Protein AF-A0A1K2I375-F1 (afdb_monomer_lite)

Sequence (147 aa):
MVALANGRCRFHGGKTPKGADWHKPVFSDGKTPGGQDKLNRKLYDLERARQKRAQRLATMTPAERAAYRKWHEARQPSQAARISYRERKRQAQEAKAALAHAAGRDSADPELLRLDEKIRRLEEQAAALMAKRADTAATIEELGIFG

Radius of gyration: 35.84 Å; chains: 1; bounding box: 53×56×92 Å

pLDDT: mean 82.41, std 11.78, range [49.84, 96.69]

Foldseek 3Di:
DDQDPVQADPVPRDRQDDDPCHPPDDAFDCPDVCRVVRRVVSVVVVVVVVVVVVVVCVPDDPVRNVVVVVVVVVPQDDPVSVVVVVVVVVVVVVVVVVVVVVVVVCVPDPVNVVVVVVVVVVVVVVVVVVVVVVVVVVVCVVVPVPD

Secondary structure (DSSP, 8-state):
-PBPTTSBBTTT-SB---GGGTTPPPPPPTTSTTHHHHHHHHHHHHHHHHHHHHHHHHH--HHHHHHHHHHHHHS---HHHHHHHHHHHHHHHHHHHHHHHHHHHHTT-HHHHHHHHHHHHHHHHHHHHHHHHHHHHHHHHHTTTT-

Structure (mmCIF, N/CA/C/O backbone):
data_AF-A0A1K2I375-F1
#
_entry.id   AF-A0A1K2I375-F1
#
loop_
_atom_site.group_PDB
_atom_site.id
_atom_site.type_symbol
_atom_site.label_atom_id
_atom_site.label_alt_id
_atom_site.label_comp_id
_atom_site.label_asym_id
_atom_site.label_entity_id
_atom_site.label_seq_id
_atom_site.pdbx_PDB_ins_code
_atom_site.Cartn_x
_atom_site.Cartn_y
_atom_site.Cartn_z
_atom_site.occupancy
_atom_site.B_iso_or_equiv
_atom_site.auth_seq_id
_atom_site.auth_comp_id
_atom_site.auth_asym_id
_atom_site.auth_atom_id
_atom_site.pdbx_PDB_model_num
ATOM 1 N N . MET A 1 1 ? 4.028 -16.080 -22.117 1.00 53.34 1 MET A N 1
ATOM 2 C CA . MET A 1 1 ? 5.272 -15.687 -22.816 1.00 53.34 1 MET A CA 1
ATOM 3 C C . MET A 1 1 ? 6.417 -16.451 -22.176 1.00 53.34 1 MET A C 1
ATOM 5 O O . MET A 1 1 ? 6.706 -16.206 -21.014 1.00 53.34 1 MET A O 1
ATOM 9 N N . VAL A 1 2 ? 6.981 -17.425 -22.887 1.00 56.81 2 VAL A N 1
ATOM 10 C CA . VAL A 1 2 ? 8.014 -18.330 -22.358 1.00 56.81 2 VAL A CA 1
ATOM 11 C C . VAL A 1 2 ? 9.389 -17.736 -22.678 1.00 56.81 2 VAL A C 1
ATOM 13 O O . VAL A 1 2 ? 9.617 -17.294 -23.807 1.00 56.81 2 VAL A O 1
ATOM 16 N N . ALA A 1 3 ? 10.272 -17.647 -21.682 1.00 63.12 3 ALA A N 1
ATOM 17 C CA . ALA A 1 3 ? 11.669 -17.293 -21.913 1.00 63.12 3 ALA A CA 1
ATOM 18 C C . ALA A 1 3 ? 12.353 -18.445 -22.664 1.00 63.12 3 ALA A C 1
ATOM 20 O O . ALA A 1 3 ? 12.107 -19.610 -22.363 1.00 63.12 3 ALA A O 1
ATOM 21 N N . LEU A 1 4 ? 13.194 -18.125 -23.646 1.00 74.75 4 LEU A N 1
ATOM 22 C CA . LEU A 1 4 ? 14.029 -19.111 -24.329 1.00 74.75 4 LEU A CA 1
ATOM 23 C C . LEU A 1 4 ? 14.984 -19.773 -23.320 1.00 74.75 4 LEU A C 1
ATOM 25 O O . LEU A 1 4 ? 15.241 -19.218 -22.251 1.00 74.75 4 LEU A O 1
ATOM 29 N N . ALA A 1 5 ? 15.562 -20.923 -23.679 1.00 79.88 5 ALA A N 1
ATOM 30 C CA . ALA A 1 5 ? 16.504 -21.657 -22.821 1.00 79.88 5 ALA A CA 1
ATOM 31 C C . ALA A 1 5 ? 17.689 -20.793 -22.330 1.00 79.88 5 ALA A C 1
ATOM 33 O O . ALA A 1 5 ? 18.210 -21.003 -21.241 1.00 79.88 5 ALA A O 1
ATOM 34 N N . ASN A 1 6 ? 18.060 -19.755 -23.086 1.00 78.81 6 ASN A N 1
ATOM 35 C CA . ASN A 1 6 ? 19.089 -18.773 -22.726 1.00 78.81 6 ASN A CA 1
ATOM 36 C C . ASN A 1 6 ? 18.612 -17.662 -21.755 1.00 78.81 6 ASN A C 1
ATOM 38 O O . ASN A 1 6 ? 19.319 -16.673 -21.547 1.00 78.81 6 ASN A O 1
ATOM 42 N N . GLY A 1 7 ? 17.398 -17.768 -21.208 1.00 75.00 7 GLY A N 1
ATOM 43 C CA . GLY A 1 7 ? 16.807 -16.796 -20.285 1.00 75.00 7 GLY A CA 1
ATOM 44 C C . GLY A 1 7 ? 16.363 -15.479 -20.935 1.00 75.00 7 GLY A C 1
ATOM 45 O O . GLY A 1 7 ? 16.090 -14.507 -20.226 1.00 75.00 7 GLY A O 1
ATOM 46 N N . ARG A 1 8 ? 16.297 -15.400 -22.272 1.00 78.62 8 ARG A N 1
ATOM 47 C CA . ARG A 1 8 ? 15.862 -14.198 -23.004 1.00 78.62 8 ARG A CA 1
ATOM 48 C C . ARG A 1 8 ? 14.431 -14.321 -23.513 1.00 78.62 8 ARG A C 1
ATOM 50 O O . ARG A 1 8 ? 13.951 -15.409 -23.822 1.00 78.62 8 ARG A O 1
ATOM 57 N N . CYS A 1 9 ? 13.735 -13.193 -23.629 1.00 73.88 9 CYS A N 1
ATOM 58 C CA . CYS A 1 9 ? 12.400 -13.177 -24.217 1.00 73.88 9 CYS A CA 1
ATOM 59 C C . CYS A 1 9 ? 12.481 -13.359 -25.735 1.00 73.88 9 CYS A C 1
ATOM 61 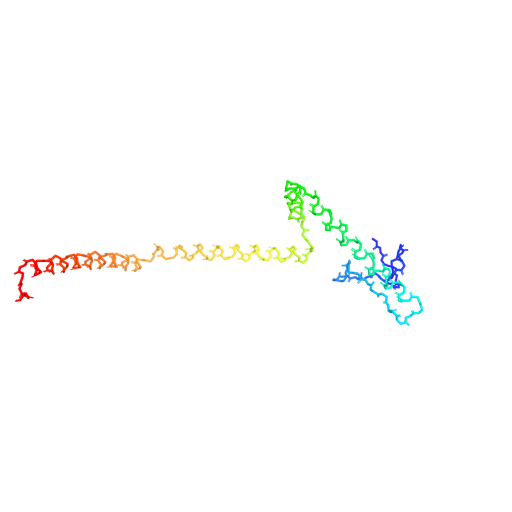O O . CYS A 1 9 ? 13.206 -12.613 -26.391 1.00 73.88 9 CYS A O 1
ATOM 63 N N . ARG A 1 10 ? 11.643 -14.234 -26.305 1.00 65.56 10 ARG A N 1
ATOM 64 C CA . ARG A 1 10 ? 11.495 -14.372 -27.764 1.00 65.56 10 ARG A CA 1
ATOM 65 C C . ARG A 1 10 ? 11.103 -13.065 -28.467 1.00 65.56 10 ARG A C 1
ATOM 67 O O . ARG A 1 10 ? 11.529 -12.833 -29.585 1.00 65.56 10 ARG A O 1
ATOM 74 N N . PHE A 1 11 ? 10.293 -12.224 -27.826 1.00 62.09 11 PHE A N 1
ATOM 75 C CA . PHE A 1 11 ? 9.731 -11.025 -28.463 1.00 62.09 11 PHE A CA 1
ATOM 76 C C . PHE A 1 11 ? 10.566 -9.763 -28.237 1.00 62.09 11 PHE A C 1
ATOM 78 O O . PHE A 1 11 ? 10.526 -8.851 -29.050 1.00 62.09 11 PHE A O 1
ATOM 85 N N . HIS A 1 12 ? 11.307 -9.694 -27.129 1.00 63.94 12 HIS A N 1
ATOM 86 C CA . HIS A 1 12 ? 12.024 -8.475 -26.736 1.00 63.94 12 HIS A CA 1
ATOM 87 C C . HIS A 1 12 ? 13.550 -8.655 -26.708 1.00 63.94 12 HIS A C 1
ATOM 89 O O . HIS A 1 12 ? 14.263 -7.691 -26.446 1.00 63.94 12 HIS A O 1
ATOM 95 N N . GLY A 1 13 ? 14.068 -9.881 -26.882 1.00 64.81 13 GLY A N 1
ATOM 96 C CA . GLY A 1 13 ? 15.504 -10.212 -26.919 1.00 64.81 13 GLY A CA 1
ATOM 97 C C . GLY A 1 13 ? 16.290 -10.001 -25.612 1.00 64.81 13 GLY A C 1
ATOM 98 O O . GLY A 1 13 ? 17.419 -10.483 -25.475 1.00 64.81 13 GLY A O 1
ATOM 99 N N . GLY A 1 14 ? 15.714 -9.295 -24.636 1.00 74.12 14 GLY A N 1
ATOM 100 C CA . GLY A 1 14 ? 16.311 -9.017 -23.332 1.00 74.12 14 GLY A CA 1
ATOM 101 C C . GLY A 1 14 ? 16.208 -10.190 -22.356 1.00 74.12 14 GLY A C 1
ATOM 102 O O . GLY A 1 14 ? 15.305 -11.028 -22.467 1.00 74.12 14 GLY A O 1
ATOM 103 N N . LYS A 1 15 ? 17.123 -10.227 -21.374 1.00 77.56 15 LYS A N 1
ATOM 104 C CA . LYS A 1 15 ? 17.022 -11.136 -20.222 1.00 77.56 15 LYS A CA 1
ATOM 105 C C . LYS A 1 15 ? 15.667 -10.925 -19.552 1.00 77.56 15 LYS A C 1
ATOM 107 O O . LYS A 1 15 ? 15.319 -9.804 -19.188 1.00 77.56 15 LYS A O 1
ATOM 112 N N . THR A 1 16 ? 14.897 -12.001 -19.441 1.00 77.56 16 THR A N 1
ATOM 113 C CA . THR A 1 16 ? 13.596 -11.980 -18.774 1.00 77.56 16 THR A CA 1
ATOM 114 C C . THR A 1 16 ? 13.794 -12.549 -17.377 1.00 77.56 16 THR A C 1
ATOM 116 O O . THR A 1 16 ? 14.147 -13.723 -17.264 1.00 77.56 16 THR A O 1
ATOM 119 N N . PRO A 1 17 ? 13.625 -11.743 -16.319 1.00 75.06 17 PRO A N 1
ATOM 120 C CA . PRO A 1 17 ? 13.720 -12.248 -14.959 1.00 75.06 17 PRO A CA 1
ATOM 121 C C . PRO A 1 17 ? 12.604 -13.267 -14.700 1.00 75.06 17 PRO A C 1
ATOM 123 O O . PRO A 1 17 ? 11.619 -13.312 -15.433 1.00 75.06 17 PRO A O 1
ATOM 126 N N . LYS A 1 18 ? 12.753 -14.099 -13.668 1.00 74.44 18 LYS A N 1
ATOM 127 C CA . LYS A 1 18 ? 11.778 -15.131 -13.280 1.00 74.44 18 LYS A CA 1
ATOM 128 C C . LYS A 1 18 ? 11.443 -15.022 -11.793 1.00 74.44 18 LYS A C 1
ATOM 130 O O . LYS A 1 18 ? 12.171 -14.382 -11.040 1.00 74.44 18 LYS A O 1
ATOM 135 N N . GLY A 1 19 ? 10.353 -15.658 -11.365 1.00 80.19 19 GLY A N 1
ATOM 136 C CA . GLY A 1 19 ? 9.969 -15.707 -9.950 1.00 80.19 19 GLY A CA 1
ATOM 137 C C . GLY A 1 19 ? 9.710 -14.318 -9.357 1.00 80.19 19 GLY A C 1
ATOM 138 O O . GLY A 1 19 ? 8.949 -13.536 -9.922 1.00 80.19 19 GLY A O 1
ATOM 139 N N . ALA A 1 20 ? 10.350 -14.005 -8.229 1.00 75.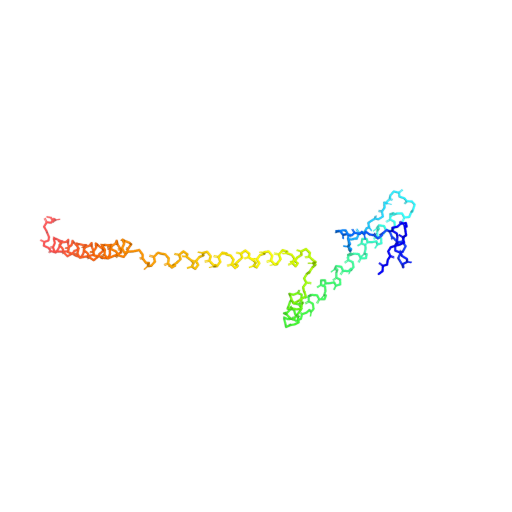62 20 ALA A N 1
ATOM 140 C CA . ALA A 1 20 ? 10.168 -12.740 -7.507 1.00 75.62 20 ALA A CA 1
ATOM 141 C C . ALA A 1 20 ? 10.657 -11.497 -8.276 1.00 75.62 20 ALA A C 1
ATOM 143 O O . ALA A 1 20 ? 10.267 -10.375 -7.952 1.00 75.62 20 ALA A O 1
ATOM 144 N N . ASP A 1 21 ? 11.484 -11.685 -9.305 1.00 75.25 21 ASP A N 1
ATOM 145 C CA . ASP A 1 21 ? 11.978 -10.598 -10.152 1.00 75.25 21 ASP A CA 1
ATOM 146 C C . ASP A 1 21 ? 11.116 -10.376 -11.398 1.00 75.25 21 ASP A C 1
ATOM 148 O O . ASP A 1 21 ? 11.397 -9.498 -12.217 1.00 75.25 21 ASP A O 1
ATOM 152 N N . TRP A 1 22 ? 10.037 -11.147 -11.544 1.00 71.25 22 TRP A N 1
ATOM 153 C CA . TRP A 1 22 ? 9.075 -10.974 -12.623 1.00 71.25 22 TRP A CA 1
ATOM 154 C C . TRP A 1 22 ? 8.509 -9.541 -12.633 1.00 71.25 22 TRP A C 1
ATOM 156 O O . TRP A 1 22 ? 8.195 -8.971 -11.591 1.00 71.25 22 TRP A O 1
ATOM 166 N N . HIS A 1 23 ? 8.401 -8.946 -13.826 1.00 72.94 23 HIS A N 1
ATOM 167 C CA . HIS A 1 23 ? 8.045 -7.535 -14.072 1.00 72.94 23 HIS A CA 1
ATOM 168 C C . HIS A 1 23 ? 9.017 -6.457 -13.558 1.00 72.94 23 HIS A C 1
ATOM 170 O O . HIS A 1 23 ? 8.758 -5.273 -13.796 1.00 72.94 23 HIS A O 1
ATOM 176 N N . LYS A 1 24 ? 10.148 -6.805 -12.930 1.00 83.31 24 LYS A N 1
ATOM 177 C CA . LYS A 1 24 ? 11.156 -5.799 -12.573 1.00 83.31 24 LYS A CA 1
ATOM 178 C C . LYS A 1 24 ? 11.924 -5.325 -13.816 1.00 83.31 24 LYS A C 1
ATOM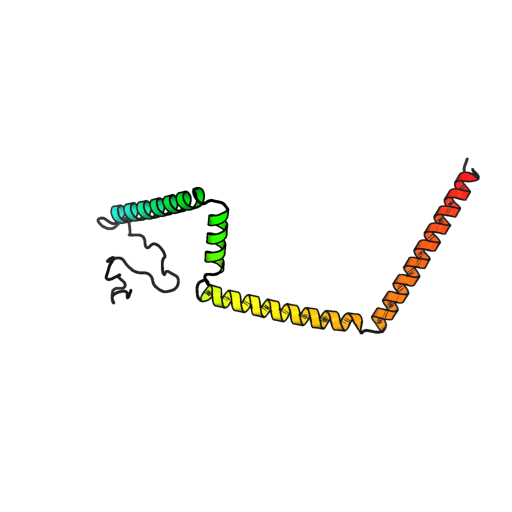 180 O O . LYS A 1 24 ? 12.230 -6.136 -14.696 1.00 83.31 24 LYS A O 1
ATOM 185 N N . PRO A 1 25 ? 12.249 -4.023 -13.925 1.00 84.50 25 PRO A N 1
ATOM 186 C CA . PRO A 1 25 ? 13.158 -3.544 -14.956 1.00 84.50 25 PRO A CA 1
ATOM 187 C C . PRO A 1 25 ? 14.529 -4.214 -14.815 1.00 84.50 25 PRO A C 1
ATOM 189 O O . PRO A 1 25 ? 15.128 -4.186 -13.747 1.00 84.50 25 PRO A O 1
ATOM 192 N N . VAL A 1 26 ? 15.029 -4.796 -15.904 1.00 84.50 26 VAL A N 1
ATOM 193 C CA . VAL A 1 26 ? 16.423 -5.244 -16.005 1.00 84.50 26 VAL A CA 1
ATOM 194 C C . VAL A 1 26 ? 17.215 -4.147 -16.700 1.00 84.50 26 VAL A C 1
ATOM 196 O O . VAL A 1 26 ? 16.808 -3.672 -17.765 1.00 84.50 26 VAL A O 1
ATOM 199 N N . PHE A 1 27 ? 18.322 -3.745 -16.085 1.00 84.88 27 PHE A N 1
ATOM 200 C CA . PHE A 1 27 ? 19.210 -2.713 -16.600 1.00 84.88 27 PHE A CA 1
ATOM 201 C C . PHE A 1 27 ? 20.378 -3.338 -17.361 1.00 84.88 27 PHE A C 1
ATOM 203 O O . PHE A 1 27 ? 20.854 -4.422 -17.024 1.00 84.88 27 PHE A O 1
ATOM 210 N N . SER A 1 28 ? 20.800 -2.661 -18.424 1.00 80.94 28 SER A N 1
ATOM 211 C CA . SER A 1 28 ? 21.986 -3.043 -19.192 1.00 80.94 28 SER A CA 1
ATOM 212 C C . SER A 1 28 ? 23.237 -2.642 -18.417 1.00 80.94 28 SER A C 1
ATOM 214 O O . SER A 1 28 ? 23.228 -1.608 -17.751 1.00 80.94 28 SER A O 1
ATOM 216 N N . ASP A 1 29 ? 24.314 -3.416 -18.536 1.00 80.94 29 ASP A N 1
ATOM 217 C CA . ASP A 1 29 ? 25.619 -2.986 -18.037 1.00 80.94 29 ASP A CA 1
ATOM 218 C C . ASP A 1 29 ? 26.152 -1.856 -18.928 1.00 80.94 29 ASP A C 1
ATOM 220 O O . ASP A 1 29 ? 26.398 -2.056 -20.123 1.00 80.94 29 ASP A O 1
ATOM 224 N N . GLY A 1 30 ? 26.310 -0.668 -18.342 1.00 75.38 30 GLY A N 1
ATOM 225 C CA . GLY A 1 30 ? 26.787 0.533 -19.024 1.00 75.38 30 GLY A CA 1
ATOM 226 C C . GLY A 1 30 ? 28.211 0.413 -19.571 1.00 75.38 30 GLY A C 1
ATOM 227 O O . GLY A 1 30 ? 28.569 1.183 -20.452 1.00 75.38 30 GLY A O 1
ATOM 228 N N . LYS A 1 31 ? 28.997 -0.568 -19.108 1.00 81.31 31 LYS A N 1
ATOM 229 C CA . LYS A 1 31 ? 30.385 -0.794 -19.546 1.00 81.31 31 LYS A CA 1
ATOM 230 C C . LYS A 1 31 ? 30.504 -1.611 -20.837 1.00 81.31 31 LYS A C 1
ATOM 232 O O . LYS A 1 31 ? 31.601 -1.776 -21.359 1.00 81.31 31 LYS A O 1
ATOM 237 N N . THR A 1 32 ? 29.397 -2.147 -21.349 1.00 82.38 32 THR A N 1
ATOM 238 C CA . THR A 1 32 ? 29.387 -2.927 -22.598 1.00 82.38 32 THR A CA 1
ATOM 239 C C . THR A 1 32 ? 29.201 -2.026 -23.825 1.00 82.38 32 THR A C 1
ATOM 241 O O . THR A 1 32 ? 28.567 -0.975 -23.705 1.00 82.38 32 THR A O 1
ATOM 244 N N . PRO A 1 33 ? 29.680 -2.417 -25.024 1.00 84.00 33 PRO A N 1
ATOM 245 C CA . PRO A 1 33 ? 29.408 -1.669 -26.253 1.00 84.00 33 PRO A CA 1
ATOM 246 C C . PRO A 1 33 ? 27.897 -1.456 -26.467 1.00 84.00 33 PRO A C 1
ATOM 248 O O . PRO A 1 33 ? 27.116 -2.412 -26.515 1.00 84.00 33 PRO A O 1
ATOM 251 N N . GLY A 1 34 ? 27.465 -0.192 -26.539 1.00 81.56 34 GLY A N 1
ATOM 252 C CA . GLY A 1 34 ? 26.047 0.199 -26.627 1.00 81.56 34 GLY A CA 1
ATOM 253 C C . GLY A 1 34 ? 25.217 -0.070 -25.359 1.00 81.56 34 GLY A C 1
ATOM 254 O O . GLY A 1 34 ? 23.986 0.021 -25.384 1.00 81.56 34 GLY A O 1
ATOM 255 N N . GLY A 1 35 ? 25.855 -0.441 -24.246 1.00 85.56 35 GLY A N 1
ATOM 256 C CA . GLY A 1 35 ? 25.214 -0.693 -22.957 1.00 85.56 35 GLY A CA 1
ATOM 257 C C . GLY A 1 35 ? 24.677 0.579 -22.309 1.00 85.56 35 GLY A C 1
ATOM 258 O O . GLY A 1 35 ? 23.552 0.582 -21.803 1.00 85.56 35 GLY A O 1
ATOM 259 N N . GLN A 1 36 ? 25.437 1.672 -22.401 1.00 89.50 36 GLN A N 1
ATOM 260 C CA . GLN A 1 36 ? 25.042 2.981 -21.885 1.00 89.50 36 GLN A CA 1
ATOM 261 C C . GLN A 1 36 ? 23.826 3.552 -22.628 1.00 89.50 36 GLN A C 1
ATOM 263 O O . GLN A 1 36 ? 22.872 3.981 -21.984 1.00 89.50 36 GLN A O 1
ATOM 268 N N . ASP A 1 37 ? 23.770 3.435 -23.957 1.00 89.12 37 ASP A N 1
ATOM 269 C CA . ASP A 1 37 ? 22.604 3.866 -24.744 1.00 89.12 37 ASP A CA 1
ATOM 270 C C . ASP A 1 37 ? 21.343 3.076 -24.385 1.00 89.12 37 ASP A C 1
ATOM 272 O O . ASP A 1 37 ? 20.256 3.636 -24.221 1.00 89.12 37 ASP A O 1
ATOM 276 N N . LYS A 1 38 ? 21.477 1.756 -24.198 1.00 85.81 38 LYS A N 1
ATOM 277 C CA . LYS A 1 38 ? 20.364 0.899 -23.765 1.00 85.81 38 LYS A CA 1
ATOM 278 C C . LYS A 1 38 ? 19.905 1.236 -22.349 1.00 85.81 38 LYS A C 1
ATOM 280 O O . LYS A 1 38 ? 18.703 1.195 -22.084 1.00 85.81 38 LYS A O 1
ATOM 285 N N . LEU A 1 39 ? 20.834 1.542 -21.443 1.00 89.56 39 LEU A N 1
ATOM 286 C CA . LEU A 1 39 ? 20.518 1.991 -20.089 1.00 89.56 39 LEU A CA 1
ATOM 287 C C . LEU A 1 39 ? 19.763 3.326 -20.126 1.00 89.56 39 LEU A C 1
ATOM 289 O O . LEU A 1 39 ? 18.672 3.414 -19.568 1.00 89.56 39 LEU A O 1
ATOM 293 N N . ASN A 1 40 ? 20.284 4.315 -20.850 1.00 90.44 40 ASN A N 1
ATOM 294 C CA . ASN A 1 40 ? 19.676 5.637 -20.992 1.00 90.44 40 ASN A CA 1
ATOM 295 C C . ASN A 1 40 ? 18.269 5.548 -21.590 1.00 90.44 40 ASN A C 1
ATOM 297 O O . ASN A 1 40 ? 17.323 6.106 -21.034 1.00 90.44 40 ASN A O 1
ATOM 301 N N . ARG A 1 41 ? 18.093 4.762 -22.659 1.00 90.56 41 ARG A N 1
ATOM 302 C CA . ARG A 1 41 ? 16.773 4.499 -23.247 1.00 90.56 41 ARG A CA 1
ATOM 303 C C . ARG A 1 41 ? 15.814 3.874 -22.234 1.00 90.56 41 ARG A C 1
ATOM 305 O O . ARG A 1 41 ? 14.662 4.285 -22.145 1.00 90.56 41 ARG A O 1
ATOM 312 N N . LYS A 1 42 ? 16.280 2.899 -21.445 1.00 88.44 42 LYS A N 1
ATOM 313 C CA . LYS A 1 42 ? 15.453 2.246 -20.422 1.00 88.44 42 LYS A CA 1
ATOM 314 C C . LYS A 1 42 ? 15.012 3.231 -19.340 1.00 88.44 42 LYS A C 1
ATOM 316 O O . LYS A 1 42 ? 13.849 3.199 -18.945 1.00 88.44 42 LYS A O 1
ATOM 321 N N . LEU A 1 43 ? 15.920 4.081 -18.866 1.00 92.88 43 LEU A N 1
ATOM 322 C CA . LEU A 1 43 ? 15.615 5.112 -17.873 1.00 92.88 43 LEU A CA 1
ATOM 323 C C . LEU A 1 43 ? 14.609 6.128 -18.423 1.00 92.88 43 LEU A C 1
ATOM 325 O O . LEU A 1 43 ? 13.620 6.423 -17.754 1.00 92.88 43 LEU A O 1
ATOM 329 N N . TYR A 1 44 ? 14.799 6.572 -19.666 1.00 94.81 44 TYR A N 1
ATOM 330 C CA . TYR A 1 44 ? 13.858 7.449 -20.360 1.00 94.81 44 TYR A CA 1
ATOM 331 C C . TYR A 1 44 ? 12.455 6.831 -20.462 1.00 94.81 44 TYR A C 1
ATOM 333 O O . TYR A 1 44 ? 11.466 7.471 -20.107 1.00 94.81 44 TYR A O 1
ATOM 341 N N . ASP A 1 45 ? 12.351 5.569 -20.889 1.00 92.19 45 ASP A N 1
ATOM 342 C CA . ASP A 1 45 ? 11.062 4.882 -21.022 1.00 92.19 45 ASP A CA 1
ATOM 343 C C . ASP A 1 45 ? 10.348 4.726 -19.667 1.00 92.19 45 ASP A C 1
ATOM 345 O O . ASP A 1 45 ? 9.125 4.884 -19.584 1.00 92.19 45 ASP A O 1
ATOM 349 N N . LEU A 1 46 ? 11.100 4.437 -18.597 1.00 92.19 46 LEU A N 1
ATOM 350 C CA . LEU A 1 46 ? 10.561 4.335 -17.238 1.00 92.19 46 LEU A CA 1
ATOM 351 C C . LEU A 1 46 ? 10.025 5.678 -16.743 1.00 92.19 46 LEU A C 1
ATOM 353 O O . LEU A 1 46 ? 8.907 5.734 -16.225 1.00 92.19 46 LEU A O 1
ATOM 357 N N . GLU A 1 47 ? 10.786 6.752 -16.938 1.00 95.56 47 GLU A N 1
ATOM 358 C CA . GLU A 1 47 ? 10.372 8.094 -16.537 1.00 95.56 47 GLU A CA 1
ATOM 359 C C . GLU A 1 47 ? 9.148 8.549 -17.339 1.00 95.56 47 GLU A C 1
ATOM 361 O O . GLU A 1 47 ? 8.145 8.978 -16.768 1.00 95.56 47 GLU A O 1
ATOM 366 N N . ARG A 1 48 ? 9.140 8.323 -18.656 1.00 96.69 48 ARG A N 1
ATOM 367 C CA . ARG A 1 48 ? 7.981 8.624 -19.506 1.00 96.69 48 ARG A CA 1
ATOM 368 C C . ARG A 1 48 ? 6.731 7.861 -19.063 1.00 96.69 48 ARG A C 1
ATOM 370 O O . ARG A 1 48 ? 5.634 8.422 -19.046 1.00 96.69 48 ARG A O 1
ATOM 377 N N . ALA A 1 49 ? 6.862 6.586 -18.699 1.00 93.12 49 ALA A N 1
ATOM 378 C CA . ALA A 1 49 ? 5.744 5.793 -18.191 1.00 93.12 49 ALA A CA 1
ATOM 379 C C . ALA A 1 49 ? 5.236 6.305 -16.832 1.00 93.12 49 ALA A C 1
ATOM 381 O O . ALA A 1 49 ? 4.021 6.350 -16.607 1.00 93.12 49 ALA A O 1
ATOM 382 N N . ARG A 1 50 ? 6.148 6.719 -15.943 1.00 94.56 50 ARG A N 1
ATOM 383 C CA . ARG A 1 50 ? 5.823 7.343 -14.654 1.00 94.56 50 ARG A CA 1
ATOM 384 C C . ARG A 1 50 ? 5.058 8.651 -14.854 1.00 94.56 50 ARG A C 1
ATOM 386 O O . ARG A 1 50 ? 3.993 8.810 -14.260 1.00 94.56 50 ARG A O 1
ATOM 393 N N . GLN A 1 51 ? 5.538 9.534 -15.727 1.00 96.12 51 GLN A N 1
ATOM 394 C CA . GLN A 1 51 ? 4.887 10.811 -16.040 1.00 96.12 51 GLN A CA 1
ATOM 395 C C . GLN A 1 51 ? 3.489 10.610 -16.625 1.00 96.12 51 GLN A C 1
ATOM 397 O O . GLN A 1 51 ? 2.529 11.188 -16.122 1.00 96.12 51 GLN A O 1
ATOM 402 N N . LYS A 1 52 ? 3.333 9.715 -17.610 1.00 95.81 52 LYS A N 1
ATOM 403 C CA . LYS A 1 52 ? 2.014 9.378 -18.177 1.00 95.81 52 LYS A CA 1
ATOM 404 C C . LYS A 1 52 ? 1.041 8.867 -17.116 1.00 95.81 52 LYS A C 1
ATOM 406 O O . LYS A 1 52 ? -0.138 9.213 -17.133 1.00 95.81 52 LYS A O 1
ATOM 411 N N . ARG A 1 53 ? 1.519 8.039 -16.180 1.00 93.19 53 ARG A N 1
ATOM 412 C CA . ARG A 1 53 ? 0.692 7.547 -15.070 1.00 93.19 53 ARG A CA 1
ATOM 413 C C . ARG A 1 53 ? 0.280 8.684 -14.139 1.00 93.19 53 ARG A C 1
ATOM 415 O O . ARG A 1 53 ? -0.889 8.746 -13.775 1.00 93.19 53 ARG A O 1
ATOM 422 N N . ALA A 1 54 ? 1.207 9.570 -13.783 1.00 93.94 54 ALA A N 1
ATOM 423 C CA . ALA A 1 54 ? 0.921 10.728 -12.943 1.00 93.94 54 ALA A CA 1
ATOM 424 C C . ALA A 1 54 ? -0.107 11.661 -13.602 1.00 93.94 54 ALA A C 1
ATOM 426 O O . ALA A 1 54 ? -1.105 11.997 -12.974 1.00 93.94 54 ALA A O 1
ATOM 427 N N . GLN A 1 55 ? 0.067 11.980 -14.888 1.00 95.12 55 GLN A N 1
ATOM 428 C CA . GLN A 1 55 ? -0.882 12.783 -15.666 1.00 95.12 55 GLN A CA 1
ATOM 429 C C . GLN A 1 55 ? -2.270 12.137 -15.718 1.00 95.12 55 GLN A C 1
ATOM 431 O O . GLN A 1 55 ? -3.272 12.800 -15.462 1.00 95.12 55 GLN A O 1
ATOM 436 N N . ARG A 1 56 ? -2.349 10.825 -15.976 1.00 93.88 56 ARG A N 1
ATOM 437 C CA . ARG A 1 56 ? -3.623 10.092 -15.958 1.00 93.88 56 ARG A CA 1
ATOM 438 C C . ARG A 1 56 ? -4.307 10.162 -14.591 1.00 93.88 56 ARG A C 1
ATOM 440 O O . ARG A 1 56 ? -5.516 10.314 -14.523 1.00 93.88 56 ARG A O 1
ATOM 447 N N . LEU A 1 57 ? -3.555 10.044 -13.499 1.00 90.81 57 LEU A N 1
ATOM 448 C CA . LEU A 1 57 ? -4.122 10.134 -12.151 1.00 90.81 57 LEU A CA 1
ATOM 449 C C . LEU A 1 57 ? -4.545 11.563 -11.788 1.00 90.81 57 LEU A C 1
ATOM 451 O O . LEU A 1 57 ? -5.542 11.726 -11.087 1.00 90.81 57 LEU A O 1
ATOM 455 N N . ALA A 1 58 ? -3.812 12.575 -12.254 1.00 93.00 58 ALA A N 1
ATOM 456 C CA . ALA A 1 58 ? -4.133 13.984 -12.038 1.00 93.00 58 ALA A CA 1
ATOM 457 C C . ALA A 1 58 ? -5.395 14.412 -12.802 1.00 93.00 58 ALA A C 1
ATOM 459 O O . ALA A 1 58 ? -6.208 15.150 -12.261 1.00 93.00 58 ALA A O 1
ATOM 460 N N . THR A 1 59 ? -5.576 13.895 -14.019 1.00 94.88 59 THR A N 1
ATOM 461 C CA . THR A 1 59 ? -6.746 14.167 -14.872 1.00 94.88 59 THR A CA 1
ATOM 462 C C . THR A 1 59 ? -8.000 13.395 -14.462 1.00 94.88 59 THR A C 1
ATOM 464 O O . THR A 1 59 ? -9.093 13.776 -14.866 1.00 94.88 59 THR A O 1
ATOM 467 N N . MET A 1 60 ? -7.875 12.343 -13.643 1.00 95.06 60 MET A N 1
ATOM 468 C CA . MET A 1 60 ? -9.035 11.618 -13.116 1.00 95.06 60 MET A CA 1
ATOM 469 C C . MET A 1 60 ? -9.899 12.509 -12.224 1.00 95.06 60 MET A C 1
ATOM 471 O O . MET A 1 60 ? -9.422 13.084 -11.239 1.00 95.06 60 MET A O 1
ATOM 475 N N . THR A 1 61 ? -11.199 12.494 -12.498 1.00 95.94 61 THR A N 1
ATOM 476 C CA . THR A 1 61 ? -12.218 13.041 -11.600 1.00 95.94 61 THR A CA 1
ATOM 477 C C . THR A 1 61 ? -12.269 12.257 -10.276 1.00 95.94 61 THR A C 1
ATOM 479 O O . THR A 1 61 ? -11.809 11.108 -10.196 1.00 95.94 61 THR A O 1
ATOM 482 N N . PRO A 1 62 ? -12.856 12.822 -9.202 1.00 94.50 62 PRO A N 1
ATOM 483 C CA . PRO A 1 62 ? -13.013 12.109 -7.932 1.00 94.50 62 PRO A CA 1
ATOM 484 C C . PRO A 1 62 ? -13.775 10.780 -8.058 1.00 94.50 62 PRO A C 1
ATOM 486 O O . PRO A 1 62 ? -13.386 9.787 -7.435 1.00 94.50 62 PRO A O 1
ATOM 489 N N . ALA A 1 63 ? -14.816 10.738 -8.898 1.00 93.62 63 ALA A N 1
ATOM 490 C CA . ALA A 1 63 ? -15.611 9.537 -9.148 1.00 93.62 63 ALA A CA 1
ATOM 491 C C . ALA A 1 63 ? -14.789 8.444 -9.854 1.00 93.62 63 ALA A C 1
ATOM 493 O O . ALA A 1 63 ? -14.760 7.295 -9.406 1.00 93.62 63 ALA A O 1
ATOM 494 N N . GLU A 1 64 ? -14.037 8.805 -10.897 1.00 94.12 64 GLU A N 1
ATOM 495 C CA . GLU A 1 64 ? -13.148 7.875 -11.605 1.00 94.12 64 GLU A CA 1
ATOM 496 C C . GLU A 1 64 ? -12.024 7.363 -10.704 1.00 94.12 64 GLU A C 1
ATOM 498 O O . GLU A 1 64 ? -11.684 6.180 -10.739 1.00 94.12 64 GLU A O 1
ATOM 503 N N . ARG A 1 65 ? -11.474 8.223 -9.840 1.00 92.62 65 ARG A N 1
ATOM 504 C CA . ARG A 1 65 ? -10.447 7.825 -8.871 1.00 92.62 65 ARG A CA 1
ATOM 505 C C . ARG A 1 65 ? -10.999 6.836 -7.842 1.00 92.62 65 ARG A C 1
ATOM 507 O O . ARG A 1 65 ? -10.302 5.892 -7.468 1.00 92.62 65 ARG A O 1
ATOM 514 N N . ALA A 1 66 ? -12.243 7.013 -7.395 1.00 92.81 66 ALA A N 1
ATOM 515 C CA . ALA A 1 66 ? -12.912 6.062 -6.510 1.00 92.81 66 ALA A CA 1
ATOM 516 C C . ALA A 1 66 ? -13.158 4.710 -7.201 1.00 92.81 66 ALA A C 1
ATOM 518 O O . ALA A 1 66 ? -12.842 3.672 -6.620 1.00 92.81 66 ALA A O 1
ATOM 519 N N . ALA A 1 67 ? -13.636 4.713 -8.448 1.00 93.06 67 ALA A N 1
ATOM 520 C CA . ALA A 1 67 ? -13.818 3.494 -9.236 1.00 93.06 67 ALA A CA 1
ATOM 521 C C . ALA A 1 67 ? -12.485 2.769 -9.496 1.00 93.06 67 ALA A C 1
ATOM 523 O O . ALA A 1 67 ? -12.399 1.552 -9.341 1.00 93.06 67 ALA A O 1
ATOM 524 N N . TYR A 1 68 ? -11.422 3.511 -9.814 1.00 89.81 68 TYR A N 1
ATOM 525 C CA . TYR A 1 68 ? -10.080 2.965 -10.022 1.00 89.81 68 TYR A CA 1
ATOM 526 C C . TYR A 1 68 ? -9.520 2.295 -8.759 1.00 89.81 68 TYR A C 1
ATOM 528 O O . TYR A 1 68 ? -8.931 1.216 -8.849 1.00 89.81 68 TYR A O 1
ATOM 536 N N . ARG A 1 69 ? -9.733 2.895 -7.579 1.00 89.38 69 ARG A N 1
ATOM 537 C CA . ARG A 1 69 ? -9.372 2.282 -6.289 1.00 89.38 69 ARG A CA 1
ATOM 538 C C . ARG A 1 69 ? -10.168 1.010 -6.030 1.00 89.38 69 ARG A C 1
ATOM 540 O O . ARG A 1 69 ? -9.554 -0.030 -5.824 1.00 89.38 69 ARG A O 1
ATOM 547 N N . LYS A 1 70 ? -11.499 1.063 -6.162 1.00 89.19 70 LYS A N 1
ATOM 548 C CA . LYS A 1 70 ? -12.369 -0.117 -6.017 1.00 89.19 70 LYS A CA 1
ATOM 549 C C . LYS A 1 70 ? -11.954 -1.254 -6.953 1.00 89.19 70 LYS A C 1
ATOM 551 O O . LYS A 1 70 ? -11.926 -2.405 -6.539 1.00 89.19 70 LYS A O 1
ATOM 556 N N . TRP A 1 71 ? -11.590 -0.946 -8.199 1.00 89.38 71 TRP A N 1
ATOM 557 C CA . TRP A 1 71 ? -11.090 -1.941 -9.149 1.00 89.38 71 TRP A CA 1
ATOM 558 C C . TRP A 1 71 ? -9.767 -2.575 -8.697 1.00 89.38 71 TRP A C 1
ATOM 560 O O . TRP A 1 71 ? -9.618 -3.793 -8.780 1.00 89.38 71 TRP A O 1
ATOM 570 N N . HIS A 1 72 ? -8.815 -1.777 -8.201 1.00 84.75 72 HIS A N 1
ATOM 571 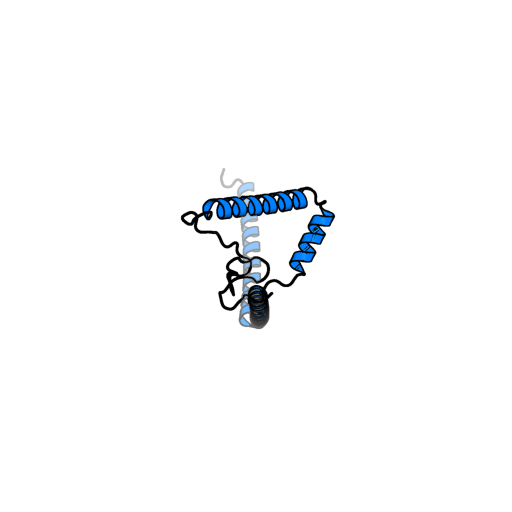C CA . HIS A 1 72 ? -7.549 -2.295 -7.661 1.00 84.75 72 HIS A CA 1
ATOM 572 C C . HIS A 1 72 ? -7.746 -3.131 -6.396 1.00 84.75 72 HIS A C 1
ATOM 574 O O . HIS A 1 72 ? -7.097 -4.160 -6.255 1.00 84.75 72 HIS A O 1
ATOM 580 N N . GLU A 1 73 ? -8.653 -2.722 -5.512 1.00 81.31 73 GLU A N 1
ATOM 581 C CA . GLU A 1 73 ? -9.018 -3.461 -4.297 1.00 81.31 73 GLU A CA 1
ATOM 582 C C . GLU A 1 73 ? -9.713 -4.789 -4.626 1.00 81.31 73 GLU A C 1
ATOM 584 O O . GLU A 1 73 ? -9.378 -5.827 -4.056 1.00 81.31 73 GLU A O 1
ATOM 589 N N . ALA A 1 74 ? -10.648 -4.779 -5.582 1.00 81.25 74 ALA A N 1
ATOM 590 C CA . ALA A 1 74 ? -11.354 -5.976 -6.038 1.00 81.25 74 ALA A CA 1
ATOM 591 C C . ALA A 1 74 ? -10.427 -6.949 -6.782 1.00 81.25 74 ALA A C 1
ATOM 593 O O . ALA A 1 74 ? -10.636 -8.168 -6.776 1.00 81.25 74 ALA A O 1
ATOM 594 N N . ARG A 1 75 ? -9.378 -6.429 -7.428 1.00 82.69 75 ARG A N 1
ATOM 595 C CA . ARG A 1 75 ? -8.393 -7.246 -8.125 1.00 82.69 75 ARG A CA 1
ATOM 596 C C . ARG A 1 75 ? -7.479 -7.926 -7.111 1.00 82.69 75 ARG A C 1
ATOM 598 O O . ARG A 1 75 ? -6.507 -7.358 -6.627 1.00 82.69 75 ARG A O 1
ATOM 605 N N . GLN A 1 76 ? -7.767 -9.202 -6.865 1.00 60.09 76 GLN A N 1
ATOM 606 C CA . GLN A 1 76 ? -6.963 -10.073 -6.010 1.00 60.09 76 GLN A CA 1
ATOM 607 C C . GLN A 1 76 ? -5.461 -9.938 -6.332 1.00 60.09 76 GLN A C 1
ATOM 609 O O . GLN A 1 76 ? -5.056 -10.208 -7.473 1.00 60.09 76 GLN A O 1
ATOM 614 N N . PRO A 1 77 ? -4.630 -9.560 -5.346 1.00 67.56 77 PRO A N 1
ATOM 615 C CA . PRO A 1 77 ? -3.205 -9.357 -5.551 1.00 67.56 77 PRO A CA 1
ATOM 616 C C . PRO A 1 77 ? -2.489 -10.700 -5.794 1.00 67.56 77 PRO A C 1
ATOM 618 O O . PRO A 1 77 ? -3.115 -11.765 -5.869 1.00 67.56 77 PRO A O 1
ATOM 621 N N . SER A 1 78 ? -1.171 -10.648 -6.004 1.00 69.31 78 SER A N 1
ATOM 622 C CA . SER A 1 78 ? -0.325 -11.816 -6.302 1.00 69.31 78 SER A CA 1
ATOM 623 C C . SER A 1 78 ? -0.549 -12.979 -5.323 1.00 69.31 78 SER A C 1
ATOM 625 O O . SER A 1 78 ? -1.034 -12.785 -4.211 1.00 69.31 78 SER A O 1
ATOM 627 N N . GLN A 1 79 ? -0.167 -14.202 -5.702 1.00 72.00 79 GLN A N 1
ATOM 628 C CA . GLN A 1 79 ? -0.328 -15.395 -4.858 1.00 72.00 79 GLN A CA 1
ATOM 629 C C . GLN A 1 79 ? 0.170 -15.190 -3.414 1.00 72.00 79 GLN A C 1
ATOM 631 O O . GLN A 1 79 ? -0.529 -15.566 -2.478 1.00 72.00 79 GLN A O 1
ATOM 636 N N . ALA A 1 80 ? 1.309 -14.518 -3.223 1.00 74.19 80 ALA A N 1
ATOM 637 C CA . ALA A 1 80 ? 1.837 -14.182 -1.899 1.00 74.19 80 ALA A CA 1
ATOM 638 C C . ALA A 1 80 ? 0.892 -13.270 -1.098 1.00 74.19 80 ALA A C 1
ATOM 640 O O . ALA A 1 80 ? 0.628 -13.509 0.078 1.00 74.19 80 ALA A O 1
ATOM 641 N N . ALA A 1 81 ? 0.315 -12.259 -1.743 1.00 74.69 81 ALA A N 1
ATOM 642 C CA . ALA A 1 81 ? -0.654 -11.381 -1.108 1.00 74.69 81 ALA A CA 1
ATOM 643 C C . ALA A 1 81 ? -1.989 -12.097 -0.821 1.00 74.69 81 ALA A C 1
ATOM 6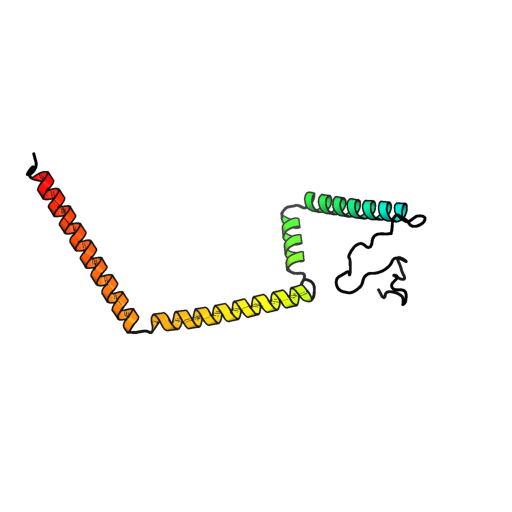45 O O . ALA A 1 81 ? -2.626 -11.795 0.186 1.00 74.69 81 ALA A O 1
ATOM 646 N N . ARG A 1 82 ? -2.375 -13.099 -1.629 1.00 73.12 82 ARG A N 1
ATOM 647 C CA . ARG A 1 82 ? -3.520 -13.984 -1.328 1.00 73.12 82 ARG A CA 1
ATOM 648 C C . ARG A 1 82 ? -3.261 -14.846 -0.098 1.00 73.12 82 ARG A C 1
ATOM 650 O O . ARG A 1 82 ? -4.149 -14.975 0.737 1.00 73.12 82 ARG A O 1
ATOM 657 N N . ILE A 1 83 ? -2.061 -15.416 0.025 1.00 82.44 83 ILE A N 1
ATOM 658 C CA . ILE A 1 83 ? -1.655 -16.209 1.196 1.00 82.44 83 ILE A CA 1
ATOM 659 C C . ILE A 1 83 ? -1.656 -15.323 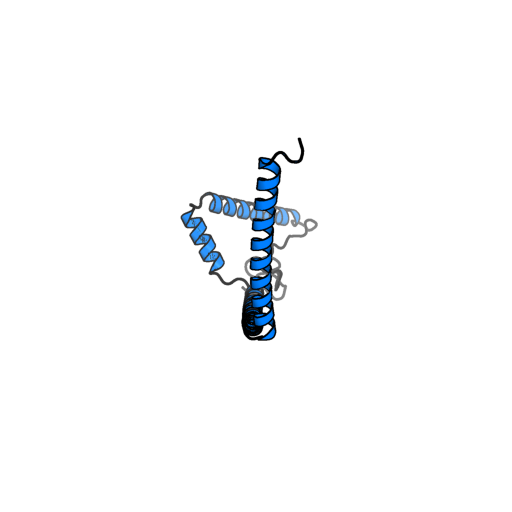2.444 1.00 82.44 83 ILE A C 1
ATOM 661 O O . ILE A 1 83 ? -2.330 -15.644 3.414 1.00 82.44 83 ILE A O 1
ATOM 665 N N . SER A 1 84 ? -1.005 -14.159 2.384 1.00 83.38 84 SER A N 1
ATOM 666 C CA . SER A 1 84 ? -0.971 -13.195 3.490 1.00 83.38 84 SER A CA 1
ATOM 667 C C . SER A 1 84 ? -2.369 -12.707 3.890 1.00 83.38 84 SER A C 1
ATOM 669 O O . SER A 1 84 ? -2.667 -12.581 5.074 1.00 83.38 84 SER A O 1
ATOM 671 N N . TYR A 1 85 ? -3.261 -12.468 2.924 1.00 82.38 85 TYR A N 1
ATOM 672 C CA . TYR A 1 85 ? -4.650 -12.110 3.207 1.00 82.38 85 TYR A CA 1
ATOM 673 C C . TYR A 1 85 ? -5.415 -13.247 3.899 1.00 82.38 85 TYR A C 1
ATOM 675 O O . TYR A 1 85 ? -6.126 -12.993 4.868 1.00 82.38 85 TYR A O 1
ATOM 683 N N . ARG A 1 86 ? -5.258 -14.496 3.434 1.00 86.38 86 ARG A N 1
ATOM 684 C CA . ARG A 1 86 ? -5.870 -15.675 4.071 1.00 86.38 86 ARG A CA 1
ATOM 685 C C . ARG A 1 86 ? -5.376 -15.856 5.501 1.00 86.38 86 ARG A C 1
ATOM 687 O O . ARG A 1 86 ? -6.193 -16.088 6.382 1.00 86.38 86 ARG A O 1
ATOM 694 N N . GLU A 1 87 ? -4.077 -15.688 5.717 1.00 93.19 87 GLU A N 1
ATOM 695 C CA . GLU A 1 87 ? -3.453 -15.773 7.035 1.00 93.19 87 GLU A CA 1
ATOM 696 C C . GLU A 1 87 ? -4.011 -14.709 7.985 1.00 93.19 87 GLU A C 1
ATOM 698 O O . GLU A 1 87 ? -4.523 -15.046 9.047 1.00 93.19 87 GLU A O 1
ATOM 703 N N . ARG A 1 88 ? -4.035 -13.436 7.557 1.00 91.75 88 ARG A N 1
ATOM 704 C CA . ARG A 1 88 ? -4.641 -12.345 8.341 1.00 91.75 88 ARG A CA 1
ATOM 705 C C . ARG A 1 88 ? -6.107 -12.611 8.663 1.00 91.75 88 ARG A C 1
ATOM 707 O O . ARG A 1 88 ? -6.550 -12.348 9.775 1.00 91.75 88 ARG A O 1
ATOM 714 N N . LYS A 1 89 ? -6.871 -13.125 7.695 1.00 92.62 89 LYS A N 1
ATOM 715 C CA . LYS A 1 89 ? -8.282 -13.462 7.904 1.00 92.62 89 LYS A CA 1
ATOM 716 C C . LYS A 1 89 ? -8.437 -14.588 8.929 1.00 92.62 89 LYS A C 1
ATOM 718 O O . LYS A 1 89 ? -9.309 -14.478 9.784 1.00 92.62 89 LYS A O 1
ATOM 723 N N . ARG A 1 90 ? -7.595 -15.627 8.862 1.00 96.00 90 ARG A N 1
ATOM 724 C CA . ARG A 1 90 ? -7.592 -16.731 9.831 1.00 96.00 90 ARG A CA 1
ATOM 725 C C . ARG A 1 90 ? -7.275 -16.219 11.236 1.00 96.00 90 ARG A C 1
ATOM 727 O O . ARG A 1 90 ? -8.079 -16.422 12.135 1.00 96.00 90 ARG A O 1
ATOM 734 N N . GLN A 1 91 ? -6.195 -15.453 11.387 1.00 96.25 91 GLN A N 1
ATOM 735 C CA . GLN A 1 91 ? -5.796 -14.851 12.665 1.00 96.25 91 GLN A CA 1
ATOM 736 C C . GLN A 1 91 ? -6.888 -13.949 13.253 1.00 96.25 91 GLN A C 1
ATOM 738 O O . GLN A 1 91 ? -7.176 -14.017 14.442 1.00 96.25 91 GLN A O 1
ATOM 743 N N . ALA A 1 92 ? -7.553 -13.131 12.429 1.00 95.38 92 ALA A N 1
ATOM 744 C CA . ALA A 1 92 ? -8.655 -12.290 12.891 1.00 95.38 92 ALA A CA 1
ATOM 745 C C . ALA A 1 92 ? -9.867 -13.113 13.369 1.00 95.38 92 ALA A C 1
ATOM 747 O O . ALA A 1 92 ? -10.529 -12.734 14.333 1.00 95.38 92 ALA A O 1
ATOM 748 N N . GLN A 1 93 ? -10.166 -14.237 12.710 1.00 95.44 93 GLN A N 1
ATOM 749 C CA . GLN A 1 93 ? -11.226 -15.152 13.140 1.00 95.44 93 GLN A CA 1
ATOM 750 C C . GLN A 1 93 ? -10.863 -15.866 14.446 1.00 95.44 93 GLN A C 1
ATOM 752 O O . GLN A 1 93 ? -11.701 -15.923 15.343 1.00 95.44 93 GLN A O 1
ATOM 757 N N . GLU A 1 94 ? -9.624 -16.347 14.574 1.00 94.81 94 GLU A N 1
ATOM 758 C CA . GLU A 1 94 ? -9.091 -16.955 15.801 1.00 94.81 94 GLU A CA 1
ATOM 759 C C . GLU A 1 94 ? -9.144 -15.962 16.973 1.00 94.81 94 GLU A C 1
ATOM 761 O O . GLU A 1 94 ? -9.687 -16.282 18.028 1.00 94.81 94 GLU A O 1
ATOM 766 N N . ALA A 1 95 ? -8.685 -14.724 16.767 1.00 93.62 95 ALA A N 1
ATOM 767 C CA . ALA A 1 95 ? -8.743 -13.667 17.774 1.00 93.62 95 ALA A CA 1
ATOM 768 C C . ALA A 1 95 ? -10.186 -13.337 18.184 1.00 93.62 95 ALA A C 1
ATOM 770 O O . ALA A 1 95 ? -10.482 -13.223 19.372 1.00 93.62 95 ALA A O 1
ATOM 771 N N . LYS A 1 96 ? -11.111 -13.234 17.219 1.00 91.94 96 LYS A N 1
ATOM 772 C CA . LYS A 1 96 ? -12.533 -13.003 17.511 1.00 91.94 96 LYS A CA 1
ATOM 773 C C . LYS A 1 96 ? -13.128 -14.141 18.344 1.00 91.94 96 LYS A C 1
ATOM 775 O O . LYS A 1 96 ? -13.883 -13.870 19.274 1.00 91.94 96 LYS A O 1
ATOM 780 N N . ALA A 1 97 ? -12.799 -15.391 18.023 1.00 89.12 97 ALA A N 1
ATOM 781 C CA . ALA A 1 97 ? -13.263 -16.551 18.776 1.00 89.12 97 ALA A CA 1
ATOM 782 C C . ALA A 1 97 ? -12.692 -16.571 20.203 1.00 89.12 97 ALA A C 1
ATOM 784 O O . ALA A 1 97 ? -13.436 -16.810 21.150 1.00 89.12 97 ALA A O 1
ATOM 785 N N . ALA A 1 98 ? -11.404 -16.256 20.369 1.00 86.38 98 ALA A N 1
ATOM 786 C CA . ALA A 1 98 ? -10.762 -16.163 21.678 1.00 86.38 98 ALA A CA 1
ATOM 787 C C . ALA A 1 98 ? -11.392 -15.066 22.553 1.00 86.38 98 ALA A C 1
ATOM 789 O O . ALA A 1 98 ? -11.720 -15.318 23.710 1.00 86.38 98 ALA A O 1
ATOM 790 N N . LEU A 1 99 ? -11.633 -13.879 21.986 1.00 86.19 99 LEU A N 1
ATOM 791 C CA . LEU A 1 99 ? -12.293 -12.774 22.689 1.00 86.19 99 LEU A CA 1
ATOM 792 C C . LEU A 1 99 ? -13.742 -13.107 23.063 1.00 86.19 99 LEU A C 1
ATOM 794 O O . LEU A 1 99 ? -14.165 -12.807 24.174 1.00 86.19 99 LEU A O 1
ATOM 798 N N . ALA A 1 100 ? -14.493 -13.762 22.173 1.00 82.25 100 ALA A N 1
ATOM 799 C CA . ALA A 1 100 ? -15.852 -14.209 22.479 1.00 82.25 100 ALA A CA 1
ATOM 800 C C . ALA A 1 100 ? -15.871 -15.252 23.612 1.00 82.25 100 ALA A C 1
ATOM 802 O O . ALA A 1 100 ? -16.738 -15.202 24.482 1.00 82.25 100 ALA A O 1
ATOM 803 N N . HIS A 1 101 ? -14.895 -16.165 23.636 1.00 72.69 101 HIS A N 1
ATOM 804 C CA . HIS A 1 101 ? -14.739 -17.125 24.728 1.00 72.69 101 HIS A CA 1
ATOM 805 C C . HIS A 1 101 ? -14.344 -16.473 26.057 1.00 72.69 101 HIS A C 1
ATOM 807 O O . HIS A 1 101 ? -14.804 -16.937 27.097 1.00 72.69 101 HIS A O 1
ATOM 813 N N . ALA A 1 102 ? -13.506 -15.435 26.034 1.00 68.88 102 ALA A N 1
ATOM 814 C CA . ALA A 1 102 ? -13.121 -14.689 27.231 1.00 68.88 102 ALA A CA 1
ATOM 815 C C . ALA A 1 102 ? -14.307 -13.892 27.800 1.00 68.88 102 ALA A C 1
ATOM 817 O O . ALA A 1 102 ? -14.640 -14.049 28.969 1.00 68.88 102 ALA A O 1
ATOM 818 N N . ALA A 1 103 ? -15.034 -13.156 26.952 1.00 63.62 103 ALA A N 1
ATOM 819 C CA . ALA A 1 103 ? -16.197 -12.368 27.368 1.00 63.62 103 ALA A CA 1
ATOM 820 C C . ALA A 1 103 ? -17.320 -13.216 28.007 1.00 63.62 103 ALA A C 1
ATOM 822 O O . ALA A 1 103 ? -18.051 -12.742 28.876 1.00 63.62 103 ALA A O 1
ATOM 823 N N . GLY A 1 104 ? -17.453 -14.484 27.599 1.00 60.16 104 GLY A N 1
ATOM 824 C CA . GLY A 1 104 ? -18.398 -15.425 28.207 1.00 60.16 104 GLY A CA 1
ATOM 825 C C . GLY A 1 104 ? -17.963 -15.996 29.564 1.00 60.16 104 GLY A C 1
ATOM 826 O O . GLY A 1 104 ? -18.802 -16.558 30.260 1.00 60.16 104 GLY A O 1
ATOM 827 N N . ARG A 1 105 ? -16.683 -15.884 29.953 1.00 57.72 105 ARG A N 1
ATOM 828 C CA . ARG A 1 105 ? -16.194 -16.332 31.273 1.00 57.72 105 ARG A CA 1
ATOM 829 C C . ARG A 1 105 ? -16.349 -15.252 32.334 1.00 57.72 105 ARG A C 1
ATOM 831 O O . ARG A 1 105 ? -16.787 -15.565 33.434 1.00 57.72 105 ARG A O 1
ATOM 838 N N . ASP A 1 106 ? -16.067 -14.002 31.980 1.00 56.31 106 ASP A N 1
ATOM 839 C CA . ASP A 1 106 ? -16.068 -12.887 32.938 1.00 56.31 106 ASP A CA 1
ATOM 840 C C . ASP A 1 106 ? -17.477 -12.558 33.465 1.00 56.31 106 ASP A C 1
ATOM 842 O O . ASP A 1 106 ? -17.633 -12.045 34.565 1.00 56.31 106 ASP A O 1
ATOM 846 N N . SER A 1 107 ? -18.524 -12.908 32.712 1.00 56.38 107 SER A N 1
ATOM 847 C CA . SER A 1 107 ? -19.928 -12.689 33.096 1.00 56.38 107 SER A CA 1
ATOM 848 C C . SER A 1 107 ? -20.558 -13.838 33.898 1.00 56.38 107 SER A C 1
ATOM 850 O O . SER A 1 107 ? -21.685 -13.699 34.372 1.00 56.38 107 SER A O 1
ATOM 852 N N . ALA A 1 108 ? -19.861 -14.969 34.059 1.00 62.22 108 ALA A N 1
ATOM 853 C CA . ALA A 1 108 ? -20.396 -16.175 34.697 1.00 62.22 108 ALA A CA 1
ATOM 854 C C . ALA A 1 108 ? -19.757 -16.504 36.056 1.00 62.22 108 ALA A C 1
ATOM 856 O O . ALA A 1 108 ? -20.203 -17.448 36.711 1.00 62.22 108 ALA A O 1
ATOM 857 N N . ASP A 1 109 ? -18.730 -15.765 36.485 1.00 75.62 109 ASP A N 1
ATOM 858 C CA . ASP A 1 109 ? -18.089 -16.002 37.775 1.00 75.62 109 ASP A CA 1
ATOM 859 C C . ASP A 1 109 ? -18.917 -15.368 38.916 1.00 75.62 109 ASP A C 1
ATOM 861 O O . ASP A 1 109 ? -19.018 -14.138 39.008 1.00 75.62 109 ASP A O 1
ATOM 865 N N . PRO A 1 110 ? -19.526 -16.173 39.808 1.00 79.62 110 PRO A N 1
ATOM 866 C CA . PRO A 1 110 ? -20.302 -15.655 40.929 1.00 79.62 110 PRO A CA 1
ATOM 867 C C . PRO A 1 110 ? -19.457 -14.844 41.922 1.00 79.62 110 PRO A C 1
ATOM 869 O O . PRO A 1 110 ? -20.021 -14.056 42.683 1.00 79.62 110 PRO A O 1
ATOM 872 N N . GLU A 1 111 ? -18.133 -15.019 41.952 1.00 83.94 111 GLU A N 1
ATOM 873 C CA . GLU A 1 111 ? -17.238 -14.195 42.765 1.00 83.94 111 GLU A CA 1
ATOM 874 C C . GLU A 1 111 ? -17.077 -12.789 42.173 1.00 83.94 111 GLU A C 1
ATOM 876 O O . GLU A 1 111 ? -17.180 -11.813 42.918 1.00 83.94 111 GLU A O 1
ATOM 881 N N . LEU A 1 112 ? -16.947 -12.666 40.846 1.00 80.81 112 LEU A N 1
ATOM 882 C CA . LEU A 1 112 ? -16.899 -11.366 40.164 1.00 80.81 112 LEU A CA 1
ATOM 883 C C . LEU A 1 112 ? -18.198 -10.578 40.368 1.00 80.81 112 LEU A C 1
ATOM 885 O O . LEU A 1 112 ? -18.146 -9.421 40.774 1.00 80.81 112 LEU A O 1
ATOM 889 N N . LEU A 1 113 ? -19.361 -11.225 40.235 1.00 84.31 113 LEU A N 1
ATOM 890 C CA . LEU A 1 113 ? -20.657 -10.579 40.498 1.00 84.31 113 LEU A CA 1
ATOM 891 C C . LEU A 1 113 ? -20.787 -10.079 41.947 1.00 84.31 113 LEU A C 1
ATOM 893 O O . LEU A 1 113 ? -21.364 -9.022 42.202 1.00 84.31 113 LEU A O 1
ATOM 897 N N . ARG A 1 114 ? -20.239 -10.823 42.920 1.00 88.75 114 ARG A N 1
ATOM 898 C CA . ARG A 1 114 ? -20.203 -10.391 44.329 1.00 88.75 114 ARG A CA 1
ATOM 899 C C . ARG A 1 114 ? -19.273 -9.201 44.539 1.00 88.75 114 ARG A C 1
ATOM 901 O O . ARG A 1 114 ? -19.579 -8.340 45.366 1.00 88.75 114 ARG A O 1
ATOM 908 N N . LEU A 1 115 ? -18.135 -9.171 43.847 1.00 87.62 115 LEU A N 1
ATOM 909 C CA . LEU A 1 115 ? -17.193 -8.058 43.912 1.00 87.62 115 LEU A CA 1
ATOM 910 C C . LEU A 1 115 ? -17.787 -6.797 43.280 1.00 87.62 115 LEU A C 1
ATOM 912 O O . LEU A 1 115 ? -17.703 -5.745 43.907 1.00 87.62 115 LEU A O 1
ATOM 916 N N . ASP A 1 116 ? -18.467 -6.908 42.140 1.00 87.88 116 ASP A N 1
ATOM 917 C CA . ASP A 1 116 ? -19.152 -5.785 41.485 1.00 87.88 116 ASP A CA 1
ATOM 918 C C . ASP A 1 116 ? -20.243 -5.182 42.378 1.00 87.88 116 ASP A C 1
ATOM 920 O O . ASP A 1 116 ? -20.297 -3.967 42.579 1.00 87.88 116 ASP A O 1
ATOM 924 N N . GLU A 1 117 ? -21.068 -6.027 43.003 1.00 92.19 117 GLU A N 1
ATOM 925 C CA . GLU A 1 117 ? -22.090 -5.579 43.955 1.00 92.19 117 GLU A CA 1
ATOM 926 C C . GLU A 1 117 ? -21.459 -4.857 45.159 1.00 92.19 117 GLU A C 1
ATOM 928 O O . GLU A 1 117 ? -21.963 -3.837 45.640 1.00 92.19 117 GLU A O 1
ATOM 933 N N . LYS A 1 118 ? -20.315 -5.362 45.639 1.00 95.12 118 LYS A N 1
ATOM 934 C CA . LYS A 1 118 ? -19.566 -4.750 46.741 1.00 95.12 118 LYS A CA 1
ATOM 935 C C . LYS A 1 118 ? -18.952 -3.410 46.336 1.00 95.12 118 LYS A C 1
ATOM 937 O O . LYS A 1 118 ? -18.999 -2.484 47.143 1.00 95.12 118 LYS A O 1
ATOM 942 N N . ILE A 1 119 ? -18.406 -3.299 45.124 1.00 94.38 119 ILE A N 1
ATOM 943 C CA . ILE A 1 119 ? -17.866 -2.048 44.575 1.00 94.38 119 ILE A CA 1
ATOM 944 C C . ILE A 1 119 ? -18.979 -1.007 44.498 1.00 94.38 119 ILE A C 1
ATOM 946 O O . ILE A 1 119 ? -18.841 0.054 45.101 1.00 94.38 119 ILE A O 1
ATOM 950 N N . ARG A 1 120 ? -20.121 -1.348 43.887 1.00 94.50 120 ARG A N 1
ATOM 951 C CA . ARG A 1 120 ? -21.269 -0.438 43.765 1.00 94.50 120 ARG A CA 1
ATOM 952 C C . ARG A 1 120 ? -21.731 0.083 45.126 1.00 94.50 120 ARG A C 1
ATOM 954 O O . ARG A 1 120 ? -21.902 1.285 45.315 1.00 94.50 120 ARG A O 1
ATOM 961 N N . ARG A 1 121 ? -21.864 -0.810 46.111 1.00 96.19 121 ARG A N 1
ATOM 962 C CA . ARG A 1 121 ? -22.246 -0.428 47.478 1.00 96.19 121 ARG A CA 1
ATOM 963 C C . ARG A 1 121 ? -21.233 0.524 48.122 1.00 96.19 121 ARG A C 1
ATOM 965 O O . ARG A 1 121 ? -21.628 1.448 48.830 1.00 96.19 121 ARG A O 1
ATOM 972 N N . LEU A 1 122 ? -19.937 0.282 47.929 1.00 96.00 122 LEU A N 1
ATOM 973 C CA . LEU A 1 122 ? -18.882 1.131 48.487 1.00 96.00 122 LEU A CA 1
ATOM 974 C C . LEU A 1 122 ? -18.843 2.508 47.813 1.00 96.00 122 LEU A C 1
ATOM 976 O O . LEU A 1 122 ? -18.632 3.504 48.503 1.00 96.00 122 LEU A O 1
ATOM 980 N N . GLU A 1 123 ? -19.090 2.580 46.507 1.00 96.12 123 GLU A N 1
ATOM 981 C CA . GLU A 1 123 ? -19.184 3.842 45.765 1.00 96.12 123 GLU A CA 1
ATOM 982 C C . GLU A 1 123 ? -20.368 4.693 46.242 1.00 96.12 123 GLU A C 1
ATOM 984 O O . GLU A 1 123 ? -20.197 5.882 46.516 1.00 96.12 123 GLU A O 1
ATOM 989 N N . GLU A 1 124 ? -21.542 4.088 46.446 1.00 94.88 124 GLU A N 1
ATOM 990 C CA . GLU A 1 124 ? -22.713 4.768 47.019 1.00 94.88 124 GLU A CA 1
ATOM 991 C C . GLU A 1 124 ? -22.432 5.301 48.432 1.00 94.88 124 GLU A C 1
ATOM 993 O O . GLU A 1 124 ? -22.763 6.444 48.761 1.00 94.88 124 GLU A O 1
ATOM 998 N N . GLN A 1 125 ? -21.776 4.496 49.275 1.00 94.94 125 GLN A N 1
ATOM 999 C CA . GLN A 1 125 ? -21.385 4.908 50.624 1.00 94.94 125 GLN A CA 1
ATOM 1000 C C . GLN A 1 125 ? -20.375 6.058 50.602 1.00 94.94 125 GLN A C 1
ATOM 1002 O O . GLN A 1 125 ? -20.512 7.008 51.376 1.00 94.94 125 GLN A O 1
ATOM 1007 N N . ALA A 1 126 ? -19.381 5.996 49.715 1.00 93.75 126 ALA A N 1
ATOM 1008 C CA . ALA A 1 126 ? -18.392 7.053 49.551 1.00 93.75 126 ALA A CA 1
ATOM 1009 C C . ALA A 1 126 ? -19.048 8.360 49.086 1.00 93.75 126 ALA A C 1
ATOM 1011 O O . ALA A 1 126 ? -18.777 9.412 49.668 1.00 93.75 126 ALA A O 1
ATOM 1012 N N . ALA A 1 127 ? -19.958 8.298 48.110 1.00 93.31 127 ALA A N 1
ATOM 1013 C CA . ALA A 1 127 ? -20.705 9.459 47.635 1.00 93.31 127 ALA A CA 1
ATOM 1014 C C . ALA A 1 127 ? -21.550 10.090 48.754 1.00 93.31 127 ALA A C 1
ATOM 1016 O O . ALA A 1 127 ? -21.500 11.304 48.959 1.00 93.31 127 ALA A O 1
ATOM 1017 N N . ALA A 1 128 ? -22.259 9.275 49.541 1.00 92.44 128 ALA A N 1
ATOM 1018 C CA . ALA A 1 128 ? -23.053 9.757 50.670 1.00 92.44 128 ALA A CA 1
ATOM 1019 C C . ALA A 1 128 ? -22.190 10.401 51.770 1.00 92.44 128 ALA A C 1
ATOM 1021 O O . ALA A 1 128 ? -22.581 11.409 52.361 1.00 92.44 128 ALA A O 1
ATOM 1022 N N . LEU A 1 129 ? -21.010 9.841 52.052 1.00 93.06 129 LEU A N 1
ATOM 1023 C CA . LEU A 1 129 ? -20.064 10.416 53.011 1.00 93.06 129 LEU A CA 1
ATOM 1024 C C . LEU A 1 129 ? -19.461 11.729 52.505 1.00 93.06 129 LEU A C 1
ATOM 1026 O O . LEU A 1 129 ? -19.308 12.661 53.292 1.00 93.06 129 LEU A O 1
ATOM 1030 N N . MET A 1 130 ? -19.148 11.826 51.211 1.00 91.50 130 MET A N 1
ATOM 1031 C CA . MET A 1 130 ? -18.666 13.072 50.613 1.00 91.50 130 MET A CA 1
ATOM 1032 C C . MET A 1 130 ? -19.729 14.170 50.641 1.00 91.50 130 MET A C 1
ATOM 1034 O O . MET A 1 130 ? -19.402 15.292 51.019 1.00 91.50 130 MET A O 1
ATOM 1038 N N . ALA A 1 131 ? -20.989 13.845 50.336 1.00 88.69 131 ALA A N 1
ATOM 1039 C CA . ALA A 1 131 ? -22.101 14.789 50.437 1.00 88.69 131 ALA A CA 1
ATOM 1040 C C . ALA A 1 131 ? -22.277 15.300 51.877 1.00 88.69 131 ALA A C 1
ATOM 1042 O O . ALA A 1 131 ? -22.256 16.503 52.109 1.00 88.69 131 ALA A O 1
ATOM 1043 N N . LYS A 1 132 ? -22.307 14.396 52.869 1.00 87.69 132 LYS A N 1
ATOM 1044 C CA . LYS A 1 132 ? -22.380 14.785 54.289 1.00 87.69 132 LYS A CA 1
ATOM 1045 C C . LYS A 1 132 ? -21.207 15.658 54.722 1.00 87.69 132 LYS A C 1
ATOM 1047 O O . LYS A 1 132 ? -21.397 16.602 55.480 1.00 87.69 132 LYS A O 1
ATOM 1052 N N . ARG A 1 133 ? -19.993 15.345 54.259 1.00 89.69 133 ARG A N 1
ATOM 1053 C CA . ARG A 1 133 ? -18.798 16.137 54.567 1.00 89.69 133 ARG A CA 1
ATOM 1054 C C . ARG A 1 133 ? -18.887 17.541 53.963 1.00 89.69 133 ARG A C 1
ATOM 1056 O O . ARG A 1 133 ? -18.516 18.496 54.641 1.00 89.69 133 ARG A O 1
ATOM 1063 N N . ALA A 1 134 ? -19.381 17.662 52.731 1.00 81.38 134 ALA A N 1
ATOM 1064 C CA . ALA A 1 134 ? -19.602 18.947 52.076 1.00 81.38 134 ALA A CA 1
ATOM 1065 C C . ALA A 1 134 ? -20.658 19.784 52.815 1.00 81.38 134 ALA A C 1
ATOM 1067 O O . ALA A 1 134 ? -20.393 20.945 53.112 1.00 81.38 134 ALA A O 1
ATOM 1068 N N . ASP A 1 135 ? -21.778 19.174 53.213 1.00 81.31 135 ASP A N 1
ATOM 1069 C CA . ASP A 1 135 ? -22.820 19.848 53.997 1.00 81.31 135 ASP A CA 1
ATOM 1070 C C . ASP A 1 135 ? -22.274 20.342 55.342 1.00 81.31 135 ASP A C 1
ATOM 1072 O O . ASP A 1 135 ? -22.445 21.508 55.684 1.00 81.31 135 ASP A O 1
ATOM 1076 N N . THR A 1 136 ? -21.534 19.502 56.081 1.00 77.19 136 THR A N 1
ATOM 1077 C CA . THR A 1 136 ? -20.925 19.923 57.356 1.00 77.19 136 THR A CA 1
ATOM 1078 C C . THR A 1 136 ? -19.901 21.043 57.186 1.00 77.19 136 THR A C 1
ATOM 1080 O O . THR A 1 136 ? -19.816 21.914 58.046 1.00 77.19 136 THR A O 1
ATOM 1083 N N . ALA A 1 137 ? -19.131 21.046 56.093 1.00 72.06 137 ALA A N 1
ATOM 1084 C CA . ALA A 1 137 ? -18.174 22.111 55.811 1.00 72.06 137 ALA A CA 1
ATOM 1085 C C . ALA A 1 137 ? -18.895 23.436 55.517 1.00 72.06 137 ALA A C 1
ATOM 1087 O O . ALA A 1 137 ? -18.526 24.456 56.091 1.00 72.06 137 ALA A O 1
ATOM 1088 N N . ALA A 1 138 ? -19.970 23.396 54.722 1.00 70.62 138 ALA A N 1
ATOM 1089 C CA . ALA A 1 138 ? -20.806 24.560 54.444 1.00 70.62 138 ALA A CA 1
ATOM 1090 C C . ALA A 1 138 ? -21.467 25.114 55.719 1.00 70.62 138 ALA A C 1
ATOM 1092 O O . ALA A 1 138 ? -21.446 26.319 55.944 1.00 70.62 138 ALA A O 1
ATOM 1093 N N . THR A 1 139 ? -21.980 24.249 56.605 1.00 74.19 139 THR A N 1
ATOM 1094 C CA . THR A 1 139 ? -22.576 24.689 57.881 1.00 74.19 139 THR A CA 1
ATOM 1095 C C . THR A 1 139 ? -21.544 25.328 58.820 1.00 74.19 139 THR A C 1
ATOM 1097 O O . THR A 1 139 ? -21.854 26.292 59.515 1.00 74.19 139 THR A O 1
ATOM 1100 N N . ILE A 1 140 ? -20.310 24.812 58.860 1.00 70.06 140 ILE A N 1
ATOM 1101 C CA . ILE A 1 140 ? -19.224 25.379 59.682 1.00 70.06 140 ILE A CA 1
ATOM 1102 C C . ILE A 1 140 ? -18.795 26.759 59.160 1.00 70.06 140 ILE A C 1
ATOM 1104 O O . ILE A 1 140 ? -18.504 27.649 59.961 1.00 70.06 140 ILE A O 1
ATOM 1108 N N . GLU A 1 141 ? -18.775 26.941 57.840 1.00 68.88 141 GLU A N 1
ATOM 1109 C CA . GLU A 1 141 ? -18.449 28.211 57.183 1.00 68.88 141 GLU A CA 1
ATOM 1110 C C . GLU A 1 141 ? -19.559 29.260 57.395 1.00 68.88 141 GLU A C 1
ATOM 1112 O O . GLU A 1 141 ? -19.270 30.411 57.716 1.00 68.88 141 GLU A O 1
ATOM 1117 N N . GLU A 1 142 ? -20.829 28.847 57.336 1.00 65.12 142 GLU A N 1
ATOM 1118 C CA . GLU A 1 142 ? -22.000 29.711 57.554 1.00 65.12 142 GLU A CA 1
ATOM 1119 C C . GLU A 1 142 ? -22.161 30.154 59.023 1.00 65.12 142 GLU A C 1
ATOM 1121 O O . GLU A 1 142 ? -22.620 31.263 59.297 1.00 65.12 142 GLU A O 1
ATOM 1126 N N . LEU A 1 143 ? -21.725 29.329 59.984 1.00 71.25 143 LEU A N 1
ATOM 1127 C CA . LEU A 1 143 ? -21.732 29.663 61.415 1.00 71.25 143 LEU A CA 1
ATOM 1128 C C . LEU A 1 143 ? -20.557 30.561 61.852 1.00 71.25 143 LEU A C 1
ATOM 1130 O O . LEU A 1 143 ? -20.492 30.930 63.025 1.00 71.25 143 LEU A O 1
ATOM 1134 N N . GLY A 1 144 ? -19.629 30.912 60.952 1.00 59.25 144 GLY A N 1
ATOM 1135 C CA . GLY A 1 144 ? -18.528 31.840 61.246 1.00 59.25 144 GLY A CA 1
ATOM 1136 C C . GLY A 1 144 ? -17.590 31.376 62.368 1.00 59.25 144 GLY A C 1
ATOM 1137 O O . GLY A 1 144 ? -16.962 32.200 63.026 1.00 59.25 144 GLY A O 1
ATOM 1138 N N . ILE A 1 145 ? -17.492 30.063 62.612 1.00 57.59 145 ILE A N 1
ATOM 1139 C CA . ILE A 1 145 ? -16.772 29.488 63.769 1.00 57.59 145 ILE A CA 1
ATOM 1140 C C . ILE A 1 145 ? -15.237 29.670 63.662 1.00 57.59 145 ILE A C 1
ATOM 1142 O O . ILE A 1 145 ? -14.520 29.459 64.637 1.00 57.59 145 ILE A O 1
ATOM 1146 N N . PHE A 1 146 ? -14.727 30.137 62.516 1.00 57.84 146 PHE A N 1
ATOM 1147 C CA . PHE A 1 146 ? -13.318 30.496 62.304 1.00 57.84 146 PHE A CA 1
ATOM 1148 C C . PHE A 1 146 ? -13.141 31.922 61.738 1.00 57.84 146 PHE A C 1
ATOM 1150 O O . PHE A 1 146 ? -12.432 32.108 60.749 1.00 57.84 146 PHE A O 1
ATOM 1157 N N . GLY A 1 147 ? -13.803 32.914 62.347 1.00 49.84 147 GLY A N 1
ATOM 1158 C CA . GLY A 1 147 ? -13.514 34.348 62.179 1.00 49.84 147 GLY A CA 1
ATOM 1159 C C . GLY A 1 147 ? -12.690 34.907 63.332 1.00 49.84 147 GLY A C 1
ATOM 1160 O O . GLY A 1 147 ? -13.057 34.616 64.492 1.00 49.84 147 GLY A O 1
#

Organism: NCBI:txid665118